Protein AF-A0A0A7LLK4-F1 (afdb_monomer_lite)

Foldseek 3Di:
DDDDDDDDDDDPPPPPPPPPPPPPVDQPPLAFKWFWAAPPVQPQDGIWTAGPVRAIEAEDEDQVVVDDDDGGFMWRWGWDFDPDDGPNPRHTYIYTPDIDGPPPPDDDD

Secondary structure (DSSP, 8-state):
-------------------------PPPPS-EEEEEEE-BTBTT--EEEEETTS-EEEEESHHHHTS---TT-EEEEEEEE--PPPSS-SSEEEEEEEEEETT------

Structure (mmCIF, N/CA/C/O backbone):
data_AF-A0A0A7LLK4-F1
#
_entry.id   AF-A0A0A7LLK4-F1
#
loop_
_atom_site.group_PDB
_atom_site.id
_atom_site.type_symbol
_atom_site.label_atom_id
_atom_site.label_alt_id
_atom_site.label_comp_id
_atom_site.label_asym_id
_atom_site.label_entity_id
_atom_site.label_seq_id
_atom_site.pdbx_PDB_ins_code
_atom_site.Cartn_x
_atom_site.Cartn_y
_atom_site.Cartn_z
_atom_site.occupancy
_atom_site.B_iso_or_equiv
_atom_site.auth_seq_id
_atom_site.auth_comp_id
_atom_site.auth_asym_id
_atom_site.auth_atom_id
_atom_site.pdbx_PDB_model_num
ATOM 1 N N . MET A 1 1 ? 2.698 -31.306 -79.440 1.00 43.72 1 MET A N 1
ATOM 2 C CA . MET A 1 1 ? 3.728 -30.294 -79.778 1.00 43.72 1 MET A CA 1
ATOM 3 C C . MET A 1 1 ? 3.487 -29.095 -78.865 1.00 43.72 1 MET A C 1
ATOM 5 O O . MET A 1 1 ? 2.479 -28.435 -79.022 1.00 43.72 1 MET A O 1
ATOM 9 N N . ARG A 1 2 ? 4.106 -29.074 -77.679 1.00 50.12 2 ARG A N 1
ATOM 10 C CA . ARG A 1 2 ? 5.248 -28.210 -77.314 1.00 50.12 2 ARG A CA 1
ATOM 11 C C . ARG A 1 2 ? 5.000 -26.708 -77.524 1.00 50.12 2 ARG A C 1
ATOM 13 O O . ARG A 1 2 ? 5.400 -26.167 -78.544 1.00 50.12 2 ARG A O 1
ATOM 20 N N . THR A 1 3 ? 4.526 -26.049 -76.473 1.00 53.38 3 THR A N 1
ATOM 21 C CA . THR A 1 3 ? 5.081 -24.765 -76.026 1.00 53.38 3 THR A CA 1
ATOM 22 C C . THR A 1 3 ? 5.393 -24.894 -74.533 1.00 53.38 3 THR A C 1
ATOM 24 O O . THR A 1 3 ? 4.521 -24.858 -73.673 1.00 53.38 3 THR A O 1
ATOM 27 N N . LEU A 1 4 ? 6.664 -25.175 -74.244 1.00 54.06 4 LEU A N 1
ATOM 28 C CA . LEU A 1 4 ? 7.264 -25.024 -72.921 1.00 54.06 4 LEU A CA 1
ATOM 29 C C . LEU A 1 4 ? 7.805 -23.596 -72.787 1.00 54.06 4 LEU A C 1
ATOM 31 O O . LEU A 1 4 ? 8.300 -23.054 -73.774 1.00 54.06 4 LEU A O 1
ATOM 35 N N . SER A 1 5 ? 7.931 -23.146 -71.530 1.00 48.28 5 SER A N 1
ATOM 36 C CA . SER A 1 5 ? 8.896 -22.130 -71.065 1.00 48.28 5 SER A CA 1
ATOM 37 C C . SER A 1 5 ? 8.422 -20.679 -71.284 1.00 48.28 5 SER A C 1
ATOM 39 O O . SER A 1 5 ? 8.050 -20.318 -72.387 1.00 48.28 5 SER A O 1
ATOM 41 N N . ARG A 1 6 ? 8.402 -19.771 -70.300 1.00 53.50 6 ARG A N 1
ATOM 42 C CA . ARG A 1 6 ? 9.372 -19.499 -69.229 1.00 53.50 6 ARG A CA 1
ATOM 43 C C . ARG A 1 6 ? 8.712 -18.682 -68.094 1.00 53.50 6 ARG A C 1
ATOM 45 O O . ARG A 1 6 ? 7.916 -17.797 -68.370 1.00 53.50 6 ARG A O 1
ATOM 52 N N . LEU A 1 7 ? 9.254 -18.887 -66.892 1.00 49.94 7 LEU A N 1
ATOM 53 C CA . LEU A 1 7 ? 9.528 -17.890 -65.843 1.00 49.94 7 LEU A CA 1
ATOM 54 C C . LEU A 1 7 ? 8.443 -17.500 -64.815 1.00 49.94 7 LEU A C 1
ATOM 56 O O . LEU A 1 7 ? 7.542 -16.724 -65.093 1.00 49.94 7 LEU A O 1
ATOM 60 N N . SER A 1 8 ? 8.737 -17.951 -63.584 1.00 54.34 8 SER A N 1
ATOM 61 C CA . SER A 1 8 ? 8.628 -17.229 -62.302 1.00 54.34 8 SER A CA 1
ATOM 62 C C . SER A 1 8 ? 7.210 -16.991 -61.777 1.00 54.34 8 SER A C 1
ATOM 64 O O . SER A 1 8 ? 6.481 -16.157 -62.287 1.00 54.34 8 SER A O 1
ATOM 66 N N . LEU A 1 9 ? 6.706 -17.758 -60.801 1.00 54.69 9 LEU A N 1
ATOM 67 C CA . LEU A 1 9 ? 7.092 -17.760 -59.374 1.00 54.69 9 LEU A CA 1
ATOM 68 C C . LEU A 1 9 ? 7.344 -16.347 -58.823 1.00 54.69 9 LEU A C 1
ATOM 70 O O . LEU A 1 9 ? 8.104 -15.598 -59.422 1.00 54.69 9 LEU A O 1
ATOM 74 N N . PHE A 1 10 ? 6.786 -16.078 -57.638 1.00 50.50 10 PHE A N 1
ATOM 75 C CA . PHE A 1 10 ? 6.790 -14.818 -56.875 1.00 50.50 10 PHE A CA 1
ATOM 76 C C . PHE A 1 10 ? 5.650 -13.871 -57.292 1.00 50.50 10 PHE A C 1
ATOM 78 O O . PHE A 1 10 ? 5.497 -13.549 -58.455 1.00 50.50 10 PHE A O 1
ATOM 85 N N . LEU A 1 11 ? 4.781 -13.374 -56.418 1.00 52.88 11 LEU A N 1
ATOM 86 C CA . LEU A 1 11 ? 4.773 -13.338 -54.963 1.00 52.88 11 LEU A CA 1
ATOM 87 C C . LEU A 1 11 ? 3.316 -13.047 -54.560 1.00 52.88 11 LEU A C 1
ATOM 89 O O . LEU A 1 11 ? 2.715 -12.098 -55.061 1.00 52.88 11 LEU A O 1
ATOM 93 N N . LEU A 1 12 ? 2.747 -13.869 -53.680 1.00 57.03 12 LEU A N 1
ATOM 94 C CA . LEU A 1 12 ? 1.529 -13.551 -52.938 1.00 57.03 12 LEU A CA 1
ATOM 95 C C . LEU A 1 12 ? 1.782 -12.250 -52.161 1.00 57.03 12 LEU A C 1
ATOM 97 O O . LEU A 1 12 ? 2.421 -12.281 -51.114 1.00 57.03 12 LEU A O 1
ATOM 101 N N . LEU A 1 13 ? 1.335 -11.104 -52.679 1.00 53.69 13 LEU A N 1
ATOM 102 C CA . LEU A 1 13 ? 1.391 -9.838 -51.948 1.00 53.69 13 LEU A CA 1
ATOM 103 C C . LEU A 1 13 ? 0.133 -9.716 -51.084 1.00 53.69 13 LEU A C 1
ATOM 105 O O . LEU A 1 13 ? -0.789 -8.949 -51.354 1.00 53.69 13 LEU A O 1
ATOM 109 N N . SER A 1 14 ? 0.093 -10.538 -50.039 1.00 57.78 14 SER A N 1
ATOM 110 C CA . SER A 1 14 ? -0.741 -10.320 -48.866 1.00 57.78 14 SER A CA 1
ATOM 111 C C . SER A 1 14 ? -0.324 -8.997 -48.227 1.00 57.78 14 SER A C 1
ATOM 113 O O . SER A 1 14 ? 0.573 -8.959 -47.385 1.00 57.78 14 SER A O 1
ATOM 115 N N . ALA A 1 15 ? -0.961 -7.901 -48.637 1.00 56.72 15 ALA A N 1
ATOM 116 C CA . ALA A 1 15 ? -0.908 -6.624 -47.936 1.00 56.72 15 ALA A CA 1
ATOM 117 C C . ALA A 1 15 ? -1.742 -6.728 -46.647 1.00 56.72 15 ALA A C 1
ATOM 119 O O . ALA A 1 15 ? -2.781 -6.094 -46.490 1.00 56.72 15 ALA A O 1
ATOM 120 N N . GLY A 1 16 ? -1.290 -7.589 -45.732 1.00 56.75 16 GLY A N 1
ATOM 121 C CA . GLY A 1 16 ? -1.655 -7.521 -44.329 1.00 56.75 16 GLY A CA 1
ATOM 122 C C . GLY A 1 16 ? -0.963 -6.296 -43.762 1.00 56.75 16 GLY A C 1
ATOM 123 O O . GLY A 1 16 ? 0.184 -6.369 -43.328 1.00 56.75 16 GLY A O 1
ATOM 124 N N . LEU A 1 17 ? -1.634 -5.151 -43.851 1.00 58.38 17 LEU A N 1
ATOM 125 C CA . LEU A 1 17 ? -1.270 -3.968 -43.091 1.00 58.38 17 LEU A CA 1
ATOM 126 C C . LEU A 1 17 ? -1.342 -4.364 -41.617 1.00 58.38 17 LEU A C 1
ATOM 128 O O . LEU A 1 17 ? -2.419 -4.507 -41.043 1.00 58.38 17 LEU A O 1
ATOM 132 N N . LEU A 1 18 ? -0.172 -4.618 -41.039 1.00 57.50 18 LEU A N 1
ATOM 133 C CA . LEU A 1 18 ? 0.022 -4.734 -39.608 1.00 57.50 18 LEU A CA 1
ATOM 134 C C . LEU A 1 18 ? -0.354 -3.376 -39.007 1.00 57.50 18 LEU A C 1
ATOM 136 O O . LEU A 1 18 ? 0.459 -2.452 -38.986 1.00 57.50 18 LEU A O 1
ATOM 140 N N . SER A 1 19 ? -1.597 -3.242 -38.543 1.00 56.19 19 SER A N 1
ATOM 141 C CA . SER A 1 19 ? -1.958 -2.227 -37.556 1.00 56.19 19 SER A CA 1
ATOM 142 C C . SER A 1 19 ? -1.207 -2.558 -36.272 1.00 56.19 19 SER A C 1
ATOM 144 O O . SER A 1 19 ? -1.708 -3.259 -35.398 1.00 56.19 19 SER A O 1
ATOM 146 N N . GLY A 1 20 ? 0.033 -2.084 -36.180 1.00 51.94 20 GLY A N 1
ATOM 147 C CA . GLY A 1 20 ? 0.734 -1.963 -34.915 1.00 51.94 20 GLY A CA 1
ATOM 148 C C . GLY A 1 20 ? 0.050 -0.870 -34.108 1.00 51.94 20 GLY A C 1
ATOM 149 O O . GLY A 1 20 ? 0.420 0.296 -34.211 1.00 51.94 20 GLY A O 1
ATOM 150 N N . CYS A 1 21 ? -0.970 -1.229 -33.330 1.00 57.25 21 CYS A N 1
ATOM 151 C CA . CYS A 1 21 ? -1.325 -0.427 -32.170 1.00 57.25 21 CYS A CA 1
ATOM 152 C C . CYS A 1 21 ? -0.106 -0.469 -31.251 1.00 57.25 21 CYS A C 1
ATOM 154 O O . CYS A 1 21 ? 0.197 -1.514 -30.677 1.00 57.25 21 CYS A O 1
ATOM 156 N N . ALA A 1 22 ? 0.616 0.647 -31.148 1.00 57.00 22 ALA A N 1
ATOM 157 C CA . ALA A 1 22 ? 1.473 0.867 -30.001 1.00 57.00 22 ALA A CA 1
ATOM 158 C C . ALA A 1 22 ? 0.545 0.819 -28.783 1.00 57.00 22 ALA A C 1
ATOM 160 O O . ALA A 1 22 ? -0.238 1.739 -28.556 1.00 57.00 22 ALA A O 1
ATOM 161 N N . HIS A 1 23 ? 0.540 -0.310 -28.079 1.00 49.66 23 HIS A N 1
ATOM 162 C CA . HIS A 1 23 ? -0.031 -0.364 -26.749 1.00 49.66 23 HIS A CA 1
ATOM 163 C C . HIS A 1 23 ? 0.945 0.438 -25.888 1.00 49.66 23 HIS A C 1
ATOM 165 O O . HIS A 1 23 ? 1.948 -0.087 -25.412 1.00 49.66 23 HIS A O 1
ATOM 171 N N . GLU A 1 24 ? 0.725 1.751 -25.796 1.00 56.69 24 GLU A N 1
ATOM 172 C CA . GLU A 1 24 ? 1.109 2.461 -24.584 1.00 56.69 24 GLU A CA 1
ATOM 173 C C . GLU A 1 24 ? 0.348 1.734 -23.477 1.00 56.69 24 GLU A C 1
ATOM 175 O O . GLU A 1 24 ? -0.867 1.889 -23.351 1.00 56.69 24 GLU A O 1
ATOM 180 N N . GLU A 1 25 ? 1.040 0.833 -22.776 1.00 54.12 25 GLU A N 1
ATOM 181 C CA . GLU A 1 25 ? 0.574 0.273 -21.513 1.00 54.12 25 GLU A CA 1
ATOM 182 C C . GLU A 1 25 ? 0.278 1.479 -20.622 1.00 54.12 25 GLU A C 1
ATOM 184 O O . GLU A 1 25 ? 1.186 2.114 -20.079 1.00 54.12 25 GLU A O 1
ATOM 189 N N . ALA A 1 26 ? -0.992 1.873 -20.561 1.00 58.81 26 ALA A N 1
ATOM 190 C CA . ALA A 1 26 ? -1.425 2.906 -19.649 1.00 58.81 26 ALA A CA 1
ATOM 191 C C . ALA A 1 26 ? -1.050 2.419 -18.250 1.00 58.81 26 ALA A C 1
ATOM 193 O O . ALA A 1 26 ? -1.452 1.322 -17.856 1.00 58.81 26 ALA A O 1
ATOM 194 N N . ALA A 1 27 ? -0.252 3.210 -17.525 1.00 57.59 27 ALA A N 1
ATOM 195 C CA . ALA A 1 27 ? 0.064 2.909 -16.137 1.00 57.59 27 ALA A CA 1
ATOM 196 C C . ALA A 1 27 ? -1.248 2.578 -15.402 1.00 57.59 27 ALA A C 1
ATOM 198 O O . ALA A 1 27 ? -2.242 3.284 -15.628 1.00 57.59 27 ALA A O 1
ATOM 199 N N . PRO A 1 28 ? -1.285 1.507 -14.586 1.00 62.09 28 PRO A N 1
ATOM 200 C CA . PRO A 1 28 ? -2.513 1.075 -13.939 1.00 62.09 28 PRO A CA 1
ATOM 201 C C . PRO A 1 28 ? -3.172 2.268 -13.254 1.00 62.09 28 PRO A C 1
ATOM 203 O O . PRO A 1 28 ? -2.516 3.032 -12.540 1.00 62.09 28 PRO A O 1
ATOM 206 N N . ALA A 1 29 ? -4.463 2.461 -13.534 1.00 77.06 29 ALA A N 1
ATOM 207 C CA . ALA A 1 29 ? -5.218 3.544 -12.933 1.00 77.06 29 ALA A CA 1
ATOM 208 C C . ALA A 1 29 ? -5.101 3.437 -11.407 1.00 77.06 29 ALA A C 1
ATOM 210 O O . ALA A 1 29 ? -5.198 2.345 -10.847 1.00 77.06 29 ALA A O 1
ATOM 211 N N . CYS A 1 30 ? -4.874 4.572 -10.750 1.00 91.69 30 CYS A N 1
ATOM 212 C CA . CYS A 1 30 ? -4.798 4.693 -9.298 1.00 91.69 30 CYS A CA 1
ATOM 213 C C . CYS A 1 30 ? -6.191 4.449 -8.706 1.00 91.69 30 CYS A C 1
ATOM 215 O O . CYS A 1 30 ? -6.939 5.385 -8.448 1.00 91.69 30 CYS A O 1
ATOM 217 N N . ALA A 1 31 ? -6.596 3.184 -8.647 1.00 94.00 31 ALA A N 1
ATOM 218 C CA . ALA A 1 31 ? -8.000 2.795 -8.544 1.00 94.00 31 ALA A CA 1
ATOM 219 C C . ALA A 1 31 ? -8.235 1.657 -7.550 1.00 94.00 31 ALA A C 1
ATOM 221 O O . ALA A 1 31 ? -9.384 1.383 -7.213 1.00 94.00 31 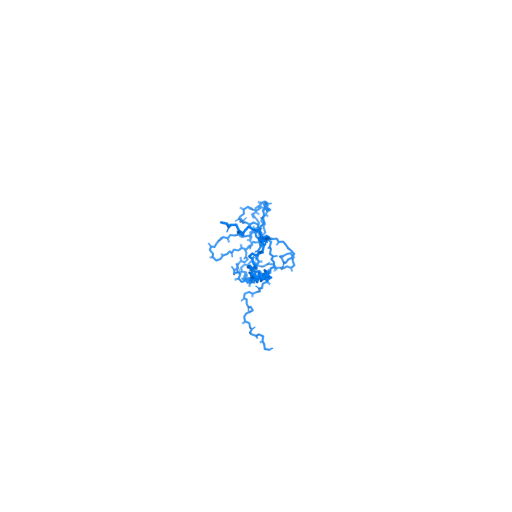ALA A O 1
ATOM 222 N N . THR A 1 32 ? -7.181 1.011 -7.051 1.00 96.75 32 THR A N 1
ATOM 223 C CA . THR A 1 32 ? -7.335 -0.031 -6.038 1.00 96.75 32 THR A CA 1
ATOM 224 C C . THR A 1 32 ? -7.544 0.621 -4.681 1.00 96.75 32 THR A C 1
ATOM 226 O O . THR A 1 32 ? -6.630 1.267 -4.168 1.00 96.75 32 THR A O 1
ATOM 229 N N . LEU A 1 33 ? -8.740 0.469 -4.111 1.00 97.12 33 LEU A N 1
ATOM 230 C CA . LE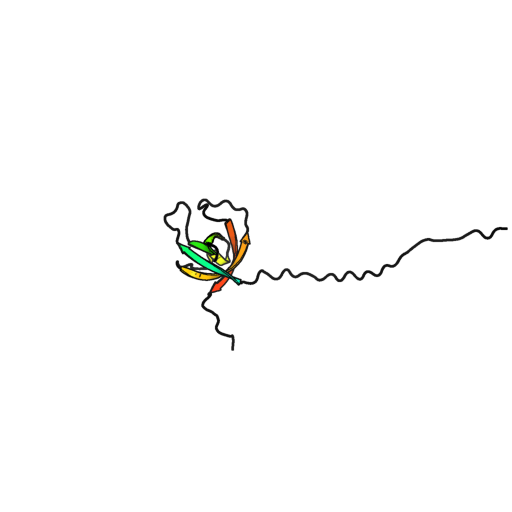U A 1 33 ? -9.038 0.951 -2.767 1.00 97.12 33 LEU A CA 1
ATOM 231 C C . LEU A 1 33 ? -8.314 0.083 -1.731 1.00 97.12 33 LEU A C 1
ATOM 233 O O . LEU A 1 33 ? -8.399 -1.145 -1.760 1.00 97.12 33 LEU A O 1
ATOM 237 N N . VAL A 1 34 ? -7.611 0.732 -0.810 1.00 98.12 34 VAL A N 1
ATOM 238 C CA . VAL A 1 34 ? -6.917 0.097 0.313 1.00 98.12 34 VAL A CA 1
ATOM 239 C C . VAL A 1 34 ? -7.168 0.873 1.597 1.00 98.12 34 VAL A C 1
ATOM 241 O O . VAL A 1 34 ? -7.372 2.088 1.571 1.00 98.12 34 VAL A O 1
ATOM 244 N N . THR A 1 35 ? -7.090 0.179 2.729 1.00 98.50 35 THR A N 1
ATOM 245 C CA . THR A 1 35 ? -6.981 0.796 4.053 1.00 98.50 35 THR A CA 1
ATOM 246 C C . THR A 1 35 ? -5.561 0.635 4.575 1.00 98.50 35 THR A C 1
ATOM 248 O O . THR A 1 35 ? -5.010 -0.464 4.567 1.00 98.50 35 THR A O 1
ATOM 251 N N . VAL A 1 36 ? -4.955 1.716 5.051 1.00 98.50 36 VAL A N 1
ATOM 252 C CA . VAL A 1 36 ? -3.648 1.658 5.709 1.00 98.50 36 VAL A CA 1
ATOM 253 C C . VAL A 1 36 ? -3.803 1.031 7.093 1.00 98.50 36 VAL A C 1
ATOM 255 O O . VAL A 1 36 ? -4.708 1.396 7.845 1.00 98.50 36 VAL A O 1
ATOM 258 N N . ARG A 1 37 ? -2.910 0.102 7.442 1.00 98.44 37 ARG A N 1
ATOM 259 C CA . ARG A 1 37 ? -2.875 -0.553 8.756 1.00 98.44 37 ARG A CA 1
ATOM 260 C C . ARG A 1 37 ? -1.512 -0.416 9.408 1.00 98.44 37 ARG A C 1
ATOM 262 O O . ARG A 1 37 ? -0.504 -0.764 8.794 1.00 98.44 37 ARG A O 1
ATOM 269 N N . ASP A 1 38 ? -1.483 0.037 10.654 1.00 98.19 38 ASP A N 1
ATOM 270 C CA . ASP A 1 38 ? -0.276 0.019 11.476 1.00 98.19 38 ASP A CA 1
ATOM 271 C C . ASP A 1 38 ? -0.102 -1.348 12.141 1.00 98.19 38 ASP A C 1
ATOM 273 O O . ASP A 1 38 ? -0.854 -1.729 13.039 1.00 98.19 38 ASP A O 1
ATOM 277 N N . LEU A 1 39 ? 0.904 -2.096 11.691 1.00 97.25 39 LEU A N 1
ATOM 278 C CA . LEU A 1 39 ? 1.310 -3.362 12.300 1.00 97.25 39 LEU A CA 1
ATOM 279 C C . LEU A 1 39 ? 2.623 -3.227 13.086 1.00 97.25 39 LEU A C 1
ATOM 281 O O . LEU A 1 39 ? 3.305 -4.224 13.335 1.00 97.25 39 LEU A O 1
ATOM 285 N N . THR A 1 40 ? 2.998 -2.009 13.485 1.00 95.75 40 THR A N 1
ATOM 286 C CA . THR A 1 40 ? 4.150 -1.772 14.359 1.00 95.75 40 THR A CA 1
ATOM 287 C C . THR A 1 40 ? 4.012 -2.586 15.645 1.00 95.75 40 THR A C 1
ATOM 289 O O . THR A 1 40 ? 2.975 -2.588 16.305 1.00 95.75 40 THR A O 1
ATOM 292 N N . GLY A 1 41 ? 5.086 -3.284 16.013 1.00 93.81 41 GLY A N 1
ATOM 293 C CA . GLY A 1 41 ? 5.104 -4.213 17.147 1.00 93.81 41 GLY A CA 1
ATOM 294 C C . GLY A 1 41 ? 4.988 -5.683 16.739 1.00 93.81 41 GLY A C 1
ATOM 295 O O . GLY A 1 41 ? 5.282 -6.551 17.558 1.00 93.81 41 GLY A O 1
ATOM 296 N N . LEU A 1 42 ? 4.645 -5.966 15.479 1.00 93.19 42 LEU A N 1
ATOM 297 C CA . LEU A 1 42 ? 4.904 -7.256 14.844 1.00 93.19 42 LEU A CA 1
ATOM 298 C C . LEU A 1 42 ? 6.311 -7.245 14.222 1.00 93.19 42 LEU A C 1
ATOM 300 O O . LEU A 1 42 ? 6.760 -6.215 13.716 1.00 93.19 42 LEU A O 1
ATOM 304 N N . ASP A 1 43 ? 7.022 -8.371 14.308 1.00 91.50 43 ASP A N 1
ATOM 305 C CA . ASP A 1 43 ? 8.426 -8.455 13.894 1.00 91.50 43 ASP A CA 1
ATOM 306 C C . ASP A 1 43 ? 8.610 -8.021 12.433 1.00 91.50 43 ASP A C 1
ATOM 308 O O . ASP A 1 43 ? 7.919 -8.500 11.537 1.00 91.50 43 ASP A O 1
ATOM 312 N N . GLY A 1 44 ? 9.502 -7.055 12.206 1.00 89.94 44 GLY A N 1
ATOM 313 C CA . GLY A 1 44 ? 9.786 -6.517 10.876 1.00 89.94 44 GLY A CA 1
ATOM 314 C C . GLY A 1 44 ? 8.669 -5.699 10.211 1.00 89.94 44 GLY A C 1
ATOM 315 O O . GLY A 1 44 ? 8.899 -5.136 9.139 1.00 89.94 44 GLY A O 1
ATOM 316 N N . CYS A 1 45 ? 7.489 -5.588 10.822 1.00 94.56 45 CYS A N 1
ATOM 317 C CA . CYS A 1 45 ? 6.344 -4.891 10.249 1.00 94.56 45 CYS A CA 1
ATOM 318 C C . CYS A 1 45 ? 6.308 -3.402 10.602 1.00 94.56 45 CYS A C 1
ATOM 320 O O . CYS A 1 45 ? 6.771 -2.955 11.653 1.00 94.56 45 CYS A O 1
ATOM 322 N N . ARG A 1 46 ? 5.712 -2.631 9.691 1.00 94.06 46 ARG A N 1
ATOM 323 C CA . ARG A 1 46 ? 5.342 -1.223 9.878 1.00 94.06 46 ARG A CA 1
ATOM 324 C C . ARG A 1 46 ? 3.936 -1.017 9.305 1.00 94.06 46 ARG A C 1
ATOM 326 O O . ARG A 1 46 ? 3.071 -1.872 9.466 1.00 94.06 46 ARG A O 1
ATOM 333 N N . MET A 1 47 ? 3.730 0.097 8.613 1.00 97.88 47 MET A N 1
ATOM 334 C CA . MET A 1 47 ? 2.507 0.403 7.885 1.00 97.88 47 MET A CA 1
ATOM 335 C C . MET A 1 47 ? 2.373 -0.511 6.659 1.00 97.88 47 MET A C 1
ATOM 337 O O . MET A 1 47 ? 3.299 -0.590 5.848 1.00 97.88 47 MET A O 1
ATOM 341 N N . VAL A 1 48 ? 1.225 -1.170 6.524 1.00 98.12 48 VAL A N 1
ATOM 342 C CA . VAL A 1 48 ? 0.861 -2.040 5.392 1.00 98.12 48 VAL A CA 1
ATOM 343 C C . VAL A 1 48 ? -0.436 -1.562 4.739 1.00 98.12 48 VAL A C 1
ATOM 345 O O . VAL A 1 48 ? -1.129 -0.699 5.285 1.00 98.12 48 VAL A O 1
ATOM 348 N N . LEU A 1 49 ? -0.774 -2.123 3.578 1.00 98.50 49 LEU A N 1
ATOM 349 C CA . LEU A 1 49 ? -2.037 -1.856 2.887 1.00 98.50 49 LEU A CA 1
ATOM 350 C C . LEU A 1 49 ? -2.948 -3.081 2.980 1.00 98.50 49 LEU A C 1
ATOM 352 O O . LEU A 1 49 ? -2.514 -4.192 2.697 1.00 98.50 49 LEU A O 1
ATOM 356 N N . GLU A 1 50 ? -4.201 -2.880 3.362 1.00 98.62 50 GLU A N 1
ATOM 357 C CA . GLU A 1 50 ? -5.239 -3.910 3.430 1.00 98.62 50 GLU A CA 1
ATOM 358 C C . GLU A 1 50 ? -6.260 -3.673 2.312 1.00 98.62 50 GLU A C 1
ATOM 360 O O . GLU A 1 50 ? -6.838 -2.588 2.211 1.00 98.62 50 GLU A O 1
ATOM 365 N N . LEU A 1 51 ? -6.445 -4.671 1.451 1.00 98.25 51 LEU A N 1
ATOM 366 C CA . LEU A 1 51 ? -7.437 -4.688 0.378 1.00 98.25 51 LEU A CA 1
ATOM 367 C C . LEU A 1 51 ? -8.848 -4.919 0.943 1.00 98.25 51 LEU A C 1
ATOM 369 O O . LEU A 1 51 ? -9.013 -5.361 2.081 1.00 98.25 51 LEU A O 1
ATOM 373 N N . GLU A 1 52 ? -9.881 -4.655 0.139 1.00 97.00 52 GLU A N 1
ATOM 374 C CA . GLU A 1 52 ? -11.287 -4.838 0.548 1.00 97.00 52 GLU A CA 1
ATOM 375 C C . GLU A 1 52 ? -11.628 -6.284 0.951 1.00 97.00 52 GLU A C 1
ATOM 377 O O . GLU A 1 52 ? -12.520 -6.508 1.769 1.00 97.00 52 GLU A O 1
ATOM 382 N N . ASP A 1 53 ? -10.912 -7.269 0.404 1.00 97.38 53 ASP A N 1
ATOM 383 C CA . ASP A 1 53 ? -11.057 -8.690 0.740 1.00 97.38 53 ASP A CA 1
ATOM 384 C C . ASP A 1 53 ? -10.263 -9.114 1.993 1.00 97.38 53 ASP A C 1
ATOM 386 O O . ASP A 1 53 ? -10.321 -10.274 2.406 1.00 97.38 53 ASP A O 1
ATOM 390 N N . GLY A 1 54 ? -9.541 -8.179 2.619 1.00 97.44 54 GLY A N 1
ATOM 391 C CA . GLY A 1 54 ? -8.700 -8.407 3.791 1.00 97.44 54 GLY A CA 1
ATOM 392 C C . GLY A 1 54 ? -7.293 -8.921 3.477 1.00 97.44 54 GLY A C 1
ATOM 393 O O . GLY A 1 54 ? -6.509 -9.119 4.411 1.00 97.44 54 GLY A O 1
ATOM 394 N N . GLN A 1 55 ? -6.933 -9.131 2.205 1.00 97.81 55 GLN A N 1
ATOM 395 C CA . GLN A 1 55 ? -5.551 -9.422 1.830 1.00 97.81 55 GLN A CA 1
ATOM 396 C C . GLN A 1 55 ? -4.657 -8.223 2.165 1.00 97.81 55 GLN A C 1
ATOM 398 O O . GLN A 1 55 ? -5.026 -7.066 1.964 1.00 97.81 55 GLN A O 1
ATOM 403 N N . ARG A 1 56 ? -3.452 -8.505 2.667 1.00 97.75 56 ARG A N 1
ATOM 404 C CA . ARG A 1 56 ? -2.452 -7.482 2.972 1.00 97.75 56 ARG A CA 1
ATOM 405 C C . ARG A 1 56 ? -1.374 -7.434 1.906 1.00 97.75 56 ARG A C 1
ATOM 407 O O . ARG A 1 56 ? -0.978 -8.464 1.363 1.00 97.75 56 ARG A O 1
ATOM 414 N N . LEU A 1 57 ? -0.885 -6.228 1.665 1.00 98.12 57 LEU A N 1
ATOM 415 C CA . LEU A 1 57 ? 0.241 -5.929 0.799 1.00 98.12 57 LEU A CA 1
ATOM 416 C C . LEU A 1 57 ? 1.305 -5.204 1.617 1.00 98.12 57 LEU A C 1
ATOM 418 O O . LEU A 1 57 ? 0.986 -4.343 2.442 1.00 98.12 57 LEU A O 1
ATOM 422 N N . GLU A 1 58 ? 2.565 -5.531 1.366 1.00 97.81 58 GLU A N 1
ATOM 423 C CA . GLU A 1 58 ? 3.721 -4.901 1.989 1.00 97.81 58 GLU A CA 1
ATOM 424 C C . GLU A 1 58 ? 4.316 -3.860 1.027 1.00 97.81 58 GLU A C 1
ATOM 426 O O . GLU A 1 58 ? 5.029 -4.220 0.086 1.00 97.81 58 GLU A O 1
ATOM 431 N N . PRO A 1 59 ? 3.986 -2.566 1.197 1.00 97.69 59 PRO A N 1
ATOM 432 C CA . PRO A 1 59 ? 4.318 -1.543 0.216 1.00 97.69 59 PRO A CA 1
ATOM 433 C C . PRO A 1 59 ? 5.785 -1.100 0.284 1.00 97.69 59 PRO A C 1
ATOM 435 O O . PRO A 1 59 ? 6.331 -0.787 1.348 1.00 97.69 59 PRO A O 1
ATOM 438 N N . HIS A 1 60 ? 6.403 -0.943 -0.884 1.00 96.81 60 HIS A N 1
ATOM 439 C CA . HIS A 1 60 ? 7.688 -0.262 -1.063 1.00 96.81 60 HIS A CA 1
ATOM 440 C C . HIS A 1 60 ? 7.674 0.666 -2.286 1.00 96.81 60 HIS A C 1
ATOM 442 O O . HIS A 1 60 ? 6.656 0.878 -2.943 1.00 96.81 60 HIS A O 1
ATOM 448 N N . GLY A 1 61 ? 8.831 1.260 -2.586 1.00 96.44 61 GLY A N 1
ATOM 449 C CA . GLY A 1 61 ? 9.009 2.192 -3.700 1.00 96.44 61 GLY A CA 1
ATOM 450 C C . GLY A 1 61 ? 8.982 3.665 -3.291 1.00 96.44 61 GLY A C 1
ATOM 451 O O . GLY A 1 61 ? 8.671 4.021 -2.154 1.00 96.44 61 GLY A O 1
ATOM 452 N N . SER A 1 62 ? 9.350 4.535 -4.231 1.00 97.06 62 SER A N 1
ATOM 453 C CA . SER A 1 62 ? 9.505 5.975 -3.992 1.00 97.06 62 SER A CA 1
ATOM 454 C C . SER A 1 62 ? 8.187 6.673 -3.657 1.00 97.06 62 SER A C 1
ATOM 456 O O . SER A 1 62 ? 8.181 7.535 -2.785 1.00 97.06 62 SER A O 1
ATOM 458 N N . ALA A 1 63 ? 7.077 6.281 -4.293 1.00 96.31 63 ALA A N 1
ATOM 459 C CA . ALA A 1 63 ? 5.756 6.837 -3.999 1.00 96.31 63 ALA A CA 1
ATOM 460 C C . ALA A 1 63 ? 5.358 6.589 -2.537 1.00 96.31 63 ALA A C 1
ATOM 462 O O . ALA A 1 63 ? 4.929 7.511 -1.852 1.00 96.31 63 ALA A O 1
ATOM 463 N N . TRP A 1 64 ? 5.584 5.368 -2.041 1.00 97.31 64 TRP A N 1
ATOM 464 C CA . TRP A 1 64 ? 5.331 5.020 -0.644 1.00 97.31 64 TRP A CA 1
ATOM 465 C C . TRP A 1 64 ? 6.283 5.732 0.324 1.00 97.31 64 TRP A C 1
ATOM 467 O O . TRP A 1 64 ? 5.848 6.249 1.343 1.00 97.31 64 TRP A O 1
ATOM 477 N N . GLN A 1 65 ? 7.577 5.818 -0.004 1.00 97.00 65 GLN A N 1
ATOM 478 C CA . GLN A 1 65 ? 8.574 6.502 0.836 1.00 97.00 65 GLN A CA 1
ATOM 479 C C . GLN A 1 65 ? 8.339 8.014 0.955 1.00 97.00 65 GLN A C 1
ATOM 481 O O . GLN A 1 65 ? 8.730 8.613 1.954 1.00 97.00 65 GLN A O 1
ATOM 486 N N . ALA A 1 66 ? 7.741 8.632 -0.065 1.00 97.12 66 ALA A N 1
ATOM 487 C CA . ALA A 1 66 ? 7.379 10.047 -0.063 1.00 97.12 66 ALA A CA 1
ATOM 488 C C . ALA A 1 66 ? 6.036 10.324 0.636 1.00 97.12 66 ALA A C 1
ATOM 490 O O . ALA A 1 66 ? 5.705 11.486 0.877 1.00 97.12 66 ALA A O 1
ATOM 491 N N . TYR A 1 67 ? 5.262 9.281 0.935 1.00 96.56 67 TYR A N 1
ATOM 492 C CA . TYR A 1 67 ? 3.973 9.376 1.602 1.00 96.56 67 TYR A CA 1
ATOM 493 C C . TYR A 1 67 ? 4.125 9.199 3.117 1.00 96.56 67 TYR A C 1
ATOM 495 O O . TYR A 1 67 ? 4.951 8.411 3.577 1.00 96.56 67 TYR A O 1
ATOM 503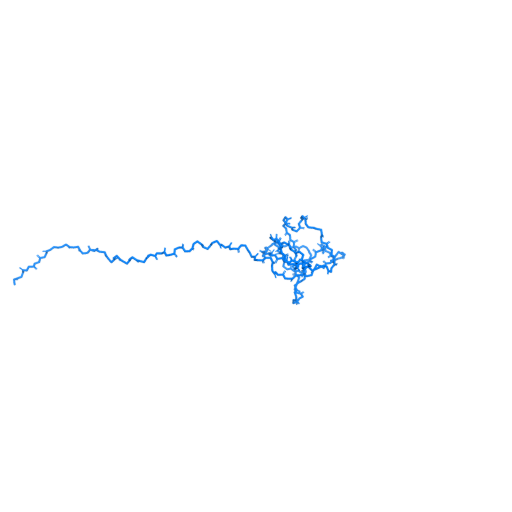 N N . THR A 1 68 ? 3.309 9.910 3.897 1.00 97.06 68 THR A N 1
ATOM 504 C CA . THR A 1 68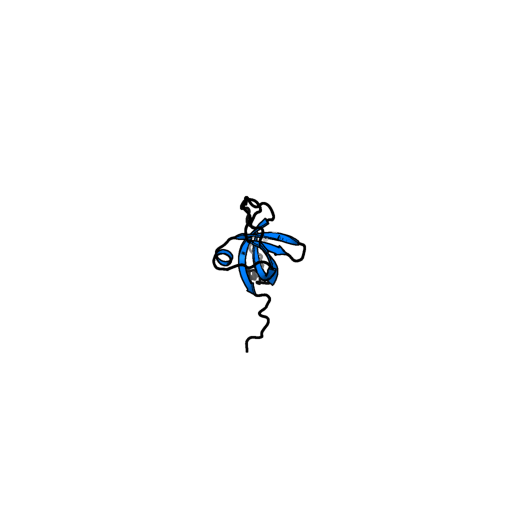 ? 3.246 9.747 5.357 1.00 97.06 68 THR A CA 1
ATOM 505 C C . THR A 1 68 ? 1.963 8.996 5.709 1.00 97.06 68 THR A C 1
ATOM 507 O O . THR A 1 68 ? 0.923 9.638 5.842 1.00 97.06 68 THR A O 1
ATOM 510 N N . PRO A 1 69 ? 2.012 7.657 5.826 1.00 96.44 69 PRO A N 1
ATOM 511 C CA . PRO A 1 69 ? 0.835 6.854 6.123 1.00 96.44 69 PRO A CA 1
ATOM 512 C C . PRO A 1 69 ? 0.347 6.993 7.570 1.00 96.44 69 PRO A C 1
ATOM 514 O O . PRO A 1 69 ? 1.143 7.067 8.510 1.00 96.44 69 PRO A O 1
ATOM 517 N N . HIS A 1 70 ? -0.969 6.938 7.745 1.00 97.25 70 HIS A N 1
ATOM 518 C CA . HIS A 1 70 ? -1.683 6.957 9.017 1.00 97.25 70 HIS A CA 1
ATOM 519 C C . HIS A 1 70 ? -2.642 5.769 9.116 1.00 97.25 70 HIS A C 1
ATOM 521 O O . HIS A 1 70 ? -3.363 5.459 8.172 1.00 97.25 70 HIS A O 1
ATOM 527 N N . ASP A 1 71 ? -2.672 5.109 10.275 1.00 98.19 71 ASP A N 1
ATOM 528 C CA . ASP A 1 71 ? -3.564 3.967 10.489 1.00 98.19 71 ASP A CA 1
ATOM 529 C C . ASP A 1 71 ? -5.034 4.331 10.229 1.00 98.19 71 ASP A C 1
ATOM 531 O O . ASP A 1 71 ? -5.526 5.376 10.664 1.00 98.19 71 ASP A O 1
ATOM 535 N N . GLY A 1 72 ? -5.732 3.452 9.513 1.00 97.62 72 GLY A N 1
ATOM 536 C CA . GLY A 1 72 ? -7.155 3.566 9.213 1.00 97.62 72 GLY A CA 1
ATOM 537 C C . GLY A 1 72 ? -7.520 4.504 8.061 1.00 97.62 72 GLY A C 1
ATOM 538 O O . GLY A 1 72 ? -8.701 4.577 7.716 1.00 97.62 72 GLY A O 1
ATOM 539 N N . GLU A 1 73 ? -6.568 5.208 7.444 1.00 96.69 73 GLU A N 1
ATOM 540 C CA . GLU A 1 73 ? -6.874 6.025 6.267 1.00 96.69 73 GLU A CA 1
ATOM 541 C C . GLU A 1 73 ? -7.139 5.163 5.024 1.00 96.69 73 GLU A C 1
ATOM 543 O O . GLU A 1 73 ? -6.597 4.066 4.879 1.00 96.69 73 GLU A O 1
ATOM 548 N N . GLN A 1 74 ? -7.966 5.679 4.112 1.00 97.25 74 GLN A N 1
ATOM 549 C CA . GLN A 1 74 ? -8.292 5.016 2.851 1.00 97.25 74 GLN A CA 1
ATOM 550 C C . GLN A 1 74 ? -7.640 5.728 1.671 1.00 97.25 74 GLN A C 1
ATOM 552 O O . GLN A 1 74 ? -7.725 6.954 1.538 1.00 97.25 74 GLN A O 1
ATOM 557 N N . LEU A 1 75 ? -7.035 4.939 0.788 1.00 96.94 75 LEU A N 1
ATOM 558 C CA . LEU A 1 75 ? -6.307 5.409 -0.384 1.00 96.94 75 LEU A CA 1
ATOM 559 C C . LEU A 1 75 ? -6.766 4.643 -1.617 1.00 96.94 75 LEU A C 1
ATOM 561 O O . LEU A 1 75 ? -7.066 3.456 -1.539 1.00 96.94 75 LEU A O 1
ATOM 565 N N . TYR A 1 76 ? -6.741 5.309 -2.763 1.00 96.94 76 TYR A N 1
ATOM 566 C CA . TYR A 1 76 ? -6.656 4.632 -4.046 1.00 96.94 76 TYR A CA 1
ATOM 567 C C . TYR A 1 76 ? -5.188 4.517 -4.440 1.00 96.94 76 TYR A C 1
ATOM 569 O O . TYR A 1 76 ? -4.450 5.504 -4.414 1.00 96.94 76 TYR A O 1
ATOM 577 N N . VAL A 1 77 ? -4.752 3.315 -4.796 1.00 97.25 77 VAL A N 1
ATOM 578 C CA . VAL A 1 77 ? -3.369 3.043 -5.187 1.00 97.25 77 VAL A CA 1
ATOM 579 C C . VAL A 1 77 ? -3.298 2.321 -6.523 1.00 97.25 77 VAL A C 1
ATOM 581 O O . VAL A 1 77 ? -4.254 1.690 -6.977 1.00 97.25 77 VAL A O 1
ATOM 584 N N . ALA A 1 78 ? -2.127 2.402 -7.140 1.00 96.94 78 ALA A N 1
ATOM 585 C CA . ALA A 1 78 ? -1.685 1.448 -8.143 1.00 96.94 78 ALA A CA 1
ATOM 586 C C . ALA A 1 78 ? -0.361 0.836 -7.677 1.00 96.94 78 ALA A C 1
ATOM 588 O O . ALA A 1 78 ? 0.447 1.509 -7.024 1.00 96.94 78 ALA A O 1
ATOM 589 N N . TYR A 1 79 ? -0.155 -0.443 -7.981 1.00 96.94 79 TYR A N 1
ATOM 590 C CA . TYR A 1 79 ? 1.022 -1.179 -7.544 1.00 96.94 79 TYR A CA 1
ATOM 591 C C . TYR A 1 79 ? 1.391 -2.294 -8.517 1.00 96.94 79 TYR A C 1
ATOM 593 O O . TYR A 1 79 ? 0.576 -2.740 -9.322 1.00 96.94 79 TYR A O 1
ATOM 601 N N . GLU A 1 80 ? 2.631 -2.752 -8.408 1.00 96.50 80 GLU A N 1
ATOM 602 C CA . GLU A 1 80 ? 3.143 -3.929 -9.101 1.00 96.50 80 GLU A CA 1
ATOM 603 C C . GLU A 1 80 ? 3.664 -4.930 -8.071 1.00 96.50 80 GLU A C 1
ATOM 605 O O . GLU A 1 80 ? 4.330 -4.535 -7.111 1.00 96.50 80 GLU A O 1
ATOM 610 N N . TYR A 1 81 ? 3.380 -6.216 -8.272 1.00 96.25 81 TYR A N 1
ATOM 611 C CA . TYR A 1 81 ? 3.955 -7.271 -7.441 1.00 96.25 81 TYR A CA 1
ATOM 612 C C . TYR A 1 81 ? 5.468 -7.347 -7.635 1.00 96.25 81 TYR A C 1
ATOM 614 O O . TYR A 1 81 ? 5.968 -7.269 -8.759 1.00 96.25 81 TYR A O 1
ATOM 622 N N . ASP A 1 82 ? 6.188 -7.530 -6.535 1.00 93.88 82 ASP A N 1
ATOM 623 C CA . ASP A 1 82 ? 7.636 -7.684 -6.521 1.00 93.88 82 ASP A CA 1
ATOM 624 C C . ASP A 1 82 ? 8.002 -8.936 -5.721 1.00 93.88 82 ASP A C 1
ATOM 626 O O . ASP A 1 82 ? 7.475 -9.183 -4.640 1.00 93.88 82 ASP A O 1
ATOM 630 N N . SER A 1 83 ? 8.945 -9.727 -6.223 1.00 90.88 83 SER A N 1
ATOM 631 C CA . SER A 1 83 ? 9.382 -10.977 -5.589 1.00 90.88 83 SER A CA 1
ATOM 632 C C . SER A 1 83 ? 10.327 -10.760 -4.397 1.00 90.88 83 SER A C 1
ATOM 634 O O . SER A 1 83 ? 11.100 -11.650 -4.035 1.00 90.88 83 SER A O 1
ATOM 636 N N . MET A 1 84 ? 10.333 -9.561 -3.816 1.00 89.81 84 MET A N 1
ATOM 637 C CA . MET A 1 84 ? 11.151 -9.237 -2.656 1.00 89.81 84 MET A CA 1
ATOM 638 C C . MET A 1 84 ? 10.634 -9.977 -1.423 1.00 89.81 84 MET A C 1
ATOM 640 O O . MET A 1 84 ? 9.465 -9.879 -1.058 1.00 89.81 84 MET A O 1
ATOM 644 N N . VAL A 1 85 ? 11.541 -10.681 -0.749 1.00 89.56 85 VAL A N 1
ATOM 645 C CA . VAL A 1 85 ? 11.246 -11.307 0.540 1.00 89.56 85 VAL A CA 1
ATOM 646 C C . VAL A 1 85 ? 11.303 -10.237 1.622 1.00 89.56 85 VAL A C 1
ATOM 648 O O . VAL A 1 85 ? 12.330 -9.577 1.794 1.00 89.56 85 VAL A O 1
ATOM 651 N N . SER A 1 86 ? 10.208 -10.089 2.356 1.00 93.25 86 SER A N 1
ATOM 652 C CA . SER A 1 86 ? 10.129 -9.227 3.528 1.00 93.25 86 SER A CA 1
ATOM 653 C C . SER A 1 86 ? 10.214 -10.051 4.805 1.00 93.25 86 SER A C 1
ATOM 655 O O . SER A 1 86 ? 9.817 -11.208 4.833 1.00 93.25 86 SER A O 1
ATOM 657 N N . ILE A 1 87 ? 10.730 -9.460 5.880 1.00 95.25 87 ILE A N 1
ATOM 658 C CA . ILE A 1 87 ? 10.718 -10.095 7.202 1.00 95.25 87 ILE A CA 1
ATOM 659 C C . ILE A 1 87 ? 9.335 -10.015 7.873 1.00 95.25 87 ILE A C 1
ATOM 661 O O . ILE A 1 87 ? 9.046 -10.829 8.741 1.00 95.25 87 ILE A O 1
ATOM 665 N N . CYS A 1 88 ? 8.472 -9.082 7.453 1.00 95.69 88 CYS A N 1
ATOM 666 C CA . CYS A 1 88 ? 7.135 -8.926 8.028 1.00 95.69 88 CYS A CA 1
ATOM 667 C C . CYS A 1 88 ? 6.213 -10.111 7.670 1.00 95.69 88 CYS A C 1
ATOM 669 O O . CYS A 1 88 ? 5.472 -10.583 8.530 1.00 95.69 88 CYS A O 1
ATOM 671 N N . MET A 1 89 ? 6.326 -10.667 6.454 1.00 94.81 89 MET A N 1
ATOM 672 C CA . MET A 1 89 ? 5.673 -11.915 6.014 1.00 94.81 89 MET A CA 1
ATOM 673 C C . MET A 1 89 ? 4.140 -11.942 6.194 1.00 94.81 89 MET A C 1
ATOM 675 O O . MET A 1 89 ? 3.549 -13.015 6.341 1.00 94.81 89 MET A O 1
ATOM 679 N N . VAL A 1 90 ? 3.473 -10.785 6.199 1.00 95.69 90 VAL A N 1
ATOM 680 C CA . VAL A 1 90 ? 2.009 -10.685 6.369 1.00 95.69 90 VAL A CA 1
ATOM 681 C C . VAL A 1 90 ? 1.263 -10.587 5.044 1.00 95.69 90 VAL A C 1
ATOM 683 O O . VAL A 1 90 ? 0.035 -10.689 5.039 1.00 95.69 90 VAL A O 1
ATOM 686 N N . GLY A 1 91 ? 1.979 -10.364 3.943 1.00 95.00 91 GLY A N 1
ATOM 687 C CA . GLY A 1 91 ? 1.396 -10.147 2.629 1.00 95.00 91 GLY A CA 1
ATOM 688 C C . GLY A 1 91 ? 2.417 -10.199 1.500 1.00 95.00 91 GLY A C 1
ATOM 689 O O . GLY A 1 91 ? 3.612 -10.379 1.721 1.00 95.00 91 GLY A O 1
ATOM 690 N N . GLU A 1 92 ? 1.925 -10.031 0.276 1.00 96.56 92 GLU A N 1
ATOM 691 C CA . GLU A 1 92 ? 2.776 -9.913 -0.910 1.00 96.56 92 GLU A CA 1
ATOM 692 C C . GLU A 1 92 ? 3.496 -8.560 -0.915 1.00 96.56 92 GLU A C 1
ATOM 694 O O . GLU A 1 92 ? 2.894 -7.525 -0.614 1.00 96.56 92 GLU A O 1
ATOM 699 N N . THR A 1 93 ? 4.773 -8.547 -1.298 1.00 97.75 93 THR A N 1
ATOM 700 C CA . THR A 1 93 ? 5.532 -7.300 -1.442 1.00 97.75 93 THR A CA 1
ATOM 701 C C . THR A 1 93 ? 5.137 -6.602 -2.740 1.00 97.75 93 THR A C 1
ATOM 703 O O . THR A 1 93 ? 5.146 -7.208 -3.815 1.00 97.75 93 THR A O 1
ATOM 706 N N . VAL A 1 94 ? 4.791 -5.314 -2.666 1.00 97.88 94 VAL A N 1
ATOM 707 C CA . VAL A 1 94 ? 4.311 -4.557 -3.830 1.00 97.88 94 VAL A CA 1
ATOM 708 C C . VAL A 1 94 ? 4.956 -3.184 -3.942 1.00 97.88 94 VAL A C 1
ATOM 710 O O . VAL A 1 94 ? 4.990 -2.392 -2.997 1.00 97.88 94 VAL A O 1
ATOM 713 N N . ARG A 1 95 ? 5.421 -2.853 -5.146 1.00 97.62 95 ARG A N 1
ATOM 714 C CA . ARG A 1 95 ? 5.959 -1.530 -5.447 1.00 97.62 95 ARG A CA 1
ATOM 715 C C . ARG A 1 95 ? 4.810 -0.591 -5.765 1.00 97.62 95 ARG A C 1
ATOM 717 O O . ARG A 1 95 ? 4.149 -0.745 -6.789 1.00 97.62 95 ARG A O 1
ATOM 724 N N . ILE A 1 96 ? 4.609 0.419 -4.927 1.00 97.69 96 ILE A N 1
ATOM 725 C CA . ILE A 1 96 ? 3.579 1.431 -5.150 1.00 97.69 96 ILE A CA 1
ATOM 726 C C . ILE A 1 96 ? 4.011 2.365 -6.279 1.00 97.69 96 ILE A C 1
ATOM 728 O O . ILE A 1 96 ? 5.103 2.941 -6.254 1.00 97.69 96 ILE A O 1
ATOM 732 N N . THR A 1 97 ? 3.139 2.518 -7.271 1.00 96.56 97 THR A N 1
ATOM 733 C CA . THR A 1 97 ? 3.344 3.381 -8.442 1.00 96.56 97 THR A CA 1
ATOM 734 C C . THR A 1 97 ? 2.480 4.635 -8.392 1.00 96.56 97 THR A C 1
ATOM 736 O O . THR A 1 97 ? 2.852 5.647 -8.984 1.00 96.56 97 THR A O 1
ATOM 739 N N . CYS A 1 98 ? 1.374 4.607 -7.644 1.00 95.62 98 CYS A N 1
ATOM 740 C CA . CYS A 1 98 ? 0.509 5.760 -7.418 1.00 95.62 98 CYS A CA 1
ATOM 741 C C . CYS A 1 98 ? -0.197 5.696 -6.055 1.00 95.62 98 CYS A C 1
ATOM 743 O O . CYS A 1 98 ? -0.531 4.609 -5.586 1.00 95.62 98 CYS A O 1
ATOM 745 N N . ILE A 1 99 ? -0.445 6.868 -5.456 1.00 96.00 99 ILE A N 1
ATOM 746 C CA . ILE A 1 99 ? -1.258 7.069 -4.250 1.00 96.00 99 ILE A CA 1
ATOM 747 C C . ILE A 1 99 ? -2.185 8.269 -4.475 1.00 96.00 99 ILE A C 1
ATOM 749 O O . ILE A 1 99 ? -1.730 9.339 -4.884 1.00 96.00 99 ILE A O 1
ATOM 753 N N . GLN A 1 100 ? -3.468 8.107 -4.167 1.00 94.81 100 GLN A N 1
ATOM 754 C CA . GLN A 1 100 ? -4.481 9.158 -4.157 1.00 94.81 100 GLN A CA 1
ATOM 755 C C . GLN A 1 100 ? -5.348 9.041 -2.894 1.00 94.81 100 GLN A C 1
ATOM 757 O O . GLN A 1 100 ? -5.761 7.935 -2.544 1.00 94.81 100 GLN A O 1
ATOM 762 N N . PRO A 1 101 ? -5.678 10.149 -2.210 1.00 92.81 101 PRO A N 1
ATOM 763 C CA . PRO A 1 101 ? -6.613 10.103 -1.090 1.00 92.81 101 PRO A CA 1
ATOM 764 C C . PRO A 1 101 ? -8.007 9.658 -1.549 1.00 92.81 101 PRO A C 1
ATOM 766 O O . PRO A 1 101 ? -8.547 10.205 -2.512 1.00 92.81 101 PRO A O 1
ATOM 769 N N . ALA A 1 102 ? -8.650 8.738 -0.825 1.00 88.38 102 ALA A N 1
ATOM 770 C CA . ALA A 1 102 ? -10.038 8.365 -1.122 1.00 88.38 102 ALA A CA 1
ATOM 771 C C . ALA A 1 102 ? -11.031 9.523 -0.875 1.00 88.38 102 ALA A C 1
ATOM 773 O O . ALA A 1 102 ? -12.123 9.550 -1.438 1.00 88.38 102 ALA A O 1
ATOM 774 N N . SER A 1 103 ? -10.632 10.519 -0.078 1.00 73.56 103 SER A N 1
ATOM 775 C CA . SER A 1 103 ? -11.436 11.693 0.282 1.00 73.56 103 SER A CA 1
ATOM 776 C C . SER A 1 103 ? -11.525 12.761 -0.816 1.00 73.56 103 SER A C 1
ATOM 778 O O . SER A 1 103 ? -12.263 13.732 -0.653 1.00 73.56 103 SER A O 1
ATOM 780 N N . THR A 1 104 ? -10.786 12.635 -1.926 1.00 51.91 104 THR A N 1
ATOM 781 C CA . THR A 1 104 ? -10.787 13.633 -3.009 1.00 51.91 104 THR A CA 1
ATOM 782 C C . THR A 1 104 ? -11.624 13.195 -4.205 1.00 51.91 104 THR A C 1
ATOM 784 O O . THR A 1 104 ? -11.129 13.095 -5.322 1.00 51.91 104 THR A O 1
ATOM 787 N N . SER A 1 105 ? -12.927 13.015 -3.993 1.00 53.31 105 SER A N 1
ATOM 788 C CA . SER A 1 105 ? -13.920 13.259 -5.043 1.00 53.31 105 SER A CA 1
ATOM 789 C C . SER A 1 105 ? -14.477 14.678 -4.877 1.00 53.31 105 SER A C 1
ATOM 791 O O . SER A 1 105 ? -15.573 14.875 -4.355 1.00 53.31 105 SER A O 1
ATOM 793 N N . SER A 1 106 ? -13.714 15.688 -5.297 1.00 41.69 106 SER A N 1
ATOM 794 C CA . SER A 1 106 ? -14.284 16.995 -5.641 1.00 41.69 106 SER A CA 1
ATOM 795 C C . SER A 1 106 ? -13.970 17.253 -7.115 1.00 41.69 106 SER A C 1
ATOM 797 O O . SER A 1 106 ? -12.800 17.133 -7.491 1.00 41.69 106 SER A O 1
ATOM 799 N N . PRO A 1 107 ? -14.972 17.527 -7.973 1.00 52.28 107 PRO A N 1
ATOM 800 C CA . PRO A 1 107 ? -14.740 17.759 -9.390 1.00 52.28 107 PRO A CA 1
ATOM 801 C C . PRO A 1 107 ? -13.841 18.981 -9.573 1.00 52.28 107 PRO A C 1
ATOM 803 O O . PRO A 1 107 ? -14.056 20.030 -8.965 1.00 52.28 107 PRO A O 1
ATOM 806 N N . GLN A 1 108 ? -12.825 18.818 -10.417 1.00 45.75 108 GLN A N 1
ATOM 807 C CA . GLN A 1 108 ? -12.048 19.923 -10.959 1.00 45.75 108 GLN A CA 1
ATOM 808 C C . GLN A 1 108 ? -13.023 20.874 -11.672 1.00 45.75 108 GLN A C 1
ATOM 810 O O . GL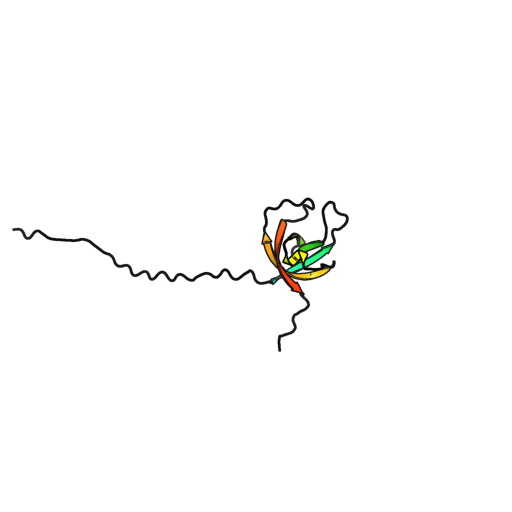N A 1 108 ? -13.691 20.463 -12.621 1.00 45.75 108 GLN A O 1
ATOM 815 N N . ASN A 1 109 ? -13.154 22.096 -11.151 1.00 40.12 109 ASN A N 1
ATOM 816 C CA . ASN A 1 109 ? -13.813 23.217 -11.824 1.00 40.12 109 ASN A CA 1
ATOM 817 C C . ASN A 1 109 ? -12.786 23.953 -12.680 1.00 40.12 109 ASN A C 1
ATOM 819 O O . ASN A 1 109 ? -11.729 24.303 -12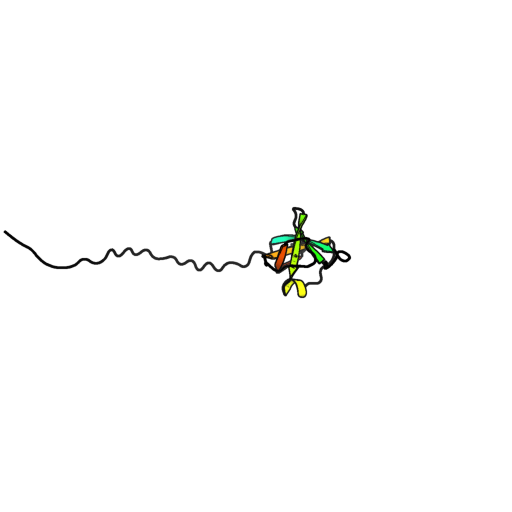.104 1.00 40.12 109 ASN A O 1
#

Radius of gyration: 26.72 Å; chains: 1; bounding box: 26×54×97 Å

pLDDT: mean 82.32, std 20.06, range [40.12, 98.62]

Sequence (109 aa):
MRTLSRLSLFLLLSAGLLSGCAHEEAAPACATLVTVRDLTGLDGCRMVLELEDGQRLEPHGSAWQAYTPHDGEQLYVAYEYDSMVSICMVGETVRITCIQPASTSSPQN